Protein AF-A0A3C1WBR0-F1 (afdb_monomer_lite)

Foldseek 3Di:
DKDKDWDWDFDQDPPQVVVPVVLVVLCVVLVKDWDWDTDRRTITIIIMHPPVSVVSSVVD

Sequence (60 aa):
MFTICALYQFVRLDDFETFRTPLRELMVELEVKGTILLALEGLNGTISGSKASIDGVIQF

pLDDT: mean 97.66, std 1.61, range [87.94, 98.81]

Structure (mmCIF, N/CA/C/O backbone):
data_AF-A0A3C1WBR0-F1
#
_entry.id   AF-A0A3C1WBR0-F1
#
loop_
_atom_site.group_PDB
_atom_site.id
_atom_site.type_symbol
_atom_site.label_atom_id
_atom_site.label_alt_id
_atom_site.label_comp_id
_atom_site.label_asym_id
_atom_site.label_entity_id
_atom_site.label_seq_id
_atom_site.pdbx_PDB_ins_code
_atom_site.Cartn_x
_atom_site.Cartn_y
_atom_site.Cartn_z
_atom_site.occupancy
_atom_site.B_iso_or_equiv
_atom_site.auth_seq_id
_atom_site.auth_comp_id
_atom_site.auth_asym_id
_atom_site.auth_atom_id
_atom_site.pdbx_PDB_model_num
ATOM 1 N N . MET A 1 1 ? -14.172 0.205 14.942 1.00 87.94 1 MET A N 1
ATOM 2 C CA . MET A 1 1 ? -13.325 -1.008 14.975 1.00 87.94 1 MET A CA 1
ATOM 3 C C . MET A 1 1 ? -12.341 -0.915 13.822 1.00 87.94 1 MET A C 1
ATOM 5 O O . MET A 1 1 ? -12.766 -0.537 12.736 1.00 87.94 1 MET A O 1
ATOM 9 N N .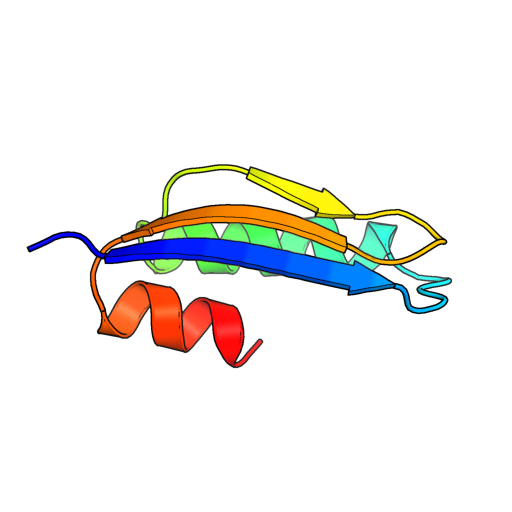 PHE A 1 2 ? -11.058 -1.183 14.059 1.00 94.94 2 PHE A N 1
ATOM 10 C CA . PHE A 1 2 ? -10.029 -1.135 13.018 1.00 94.94 2 PHE A CA 1
ATOM 11 C C . PHE A 1 2 ? -9.819 -2.525 12.414 1.00 94.94 2 PHE A C 1
ATOM 13 O O . PHE A 1 2 ? -9.825 -3.520 13.135 1.00 94.94 2 PHE A O 1
ATOM 20 N N . THR A 1 3 ? -9.661 -2.577 11.095 1.00 98.25 3 THR A N 1
ATOM 21 C CA . THR A 1 3 ? -9.265 -3.771 10.343 1.00 98.25 3 THR A CA 1
ATOM 22 C C . THR A 1 3 ? -7.771 -3.693 10.090 1.00 98.25 3 THR A C 1
ATOM 24 O O . THR A 1 3 ? -7.294 -2.655 9.641 1.00 98.25 3 THR A O 1
ATOM 27 N N . ILE A 1 4 ? -7.052 -4.781 10.357 1.00 98.31 4 ILE A N 1
ATOM 28 C CA . ILE A 1 4 ? -5.634 -4.928 10.025 1.00 98.31 4 ILE A CA 1
ATOM 29 C C . ILE A 1 4 ? -5.554 -5.907 8.855 1.00 98.31 4 ILE A C 1
ATOM 31 O O . ILE A 1 4 ? -6.055 -7.026 8.955 1.00 98.31 4 ILE A O 1
ATOM 35 N N . CYS A 1 5 ? -4.954 -5.480 7.751 1.00 98.31 5 CYS A N 1
ATOM 36 C CA . CYS A 1 5 ? -4.790 -6.278 6.545 1.00 98.31 5 CYS A CA 1
ATOM 37 C C . CYS A 1 5 ? -3.302 -6.518 6.300 1.00 98.31 5 CYS A C 1
ATOM 39 O O . CYS A 1 5 ? -2.537 -5.563 6.170 1.00 98.31 5 CYS A O 1
ATOM 41 N N . ALA A 1 6 ? -2.908 -7.788 6.241 1.00 98.44 6 ALA A N 1
ATOM 42 C CA . ALA A 1 6 ? -1.628 -8.209 5.690 1.00 98.44 6 ALA A CA 1
ATOM 43 C C . ALA A 1 6 ? -1.868 -8.721 4.265 1.00 98.44 6 ALA A C 1
ATOM 45 O O . ALA A 1 6 ? -2.779 -9.522 4.050 1.00 98.44 6 ALA A O 1
ATOM 46 N N . LEU A 1 7 ? -1.069 -8.255 3.308 1.00 97.50 7 LEU A N 1
ATOM 47 C CA . LEU A 1 7 ? -1.205 -8.595 1.895 1.00 97.50 7 LEU A CA 1
ATOM 48 C C . LEU A 1 7 ? 0.159 -8.837 1.253 1.00 97.50 7 LEU A C 1
ATOM 50 O O . LEU A 1 7 ? 1.162 -8.232 1.632 1.00 97.50 7 LEU A O 1
ATOM 54 N N . TYR A 1 8 ? 0.182 -9.718 0.262 1.00 97.81 8 TYR A N 1
ATOM 55 C CA . TYR A 1 8 ? 1.326 -9.926 -0.609 1.00 97.81 8 TYR A CA 1
ATOM 56 C C . TYR A 1 8 ? 0.848 -10.428 -1.966 1.00 97.81 8 TYR A C 1
ATOM 58 O O . TYR A 1 8 ? -0.174 -11.109 -2.061 1.00 97.81 8 TYR A O 1
ATOM 66 N N . GLN A 1 9 ? 1.615 -10.128 -3.005 1.00 97.25 9 GLN A N 1
ATOM 67 C CA . GLN A 1 9 ? 1.437 -10.733 -4.313 1.00 97.25 9 GLN A CA 1
ATOM 68 C C . GLN A 1 9 ? 2.780 -10.763 -5.031 1.00 97.25 9 GLN A C 1
ATOM 70 O O . GLN A 1 9 ? 3.407 -9.722 -5.207 1.00 97.25 9 GLN A O 1
ATOM 75 N N . PHE A 1 10 ? 3.197 -11.953 -5.462 1.00 98.06 10 PHE A N 1
ATOM 76 C CA . PHE A 1 10 ? 4.339 -12.109 -6.357 1.00 98.06 10 PHE A CA 1
ATOM 77 C C . PHE A 1 10 ? 3.856 -11.953 -7.795 1.00 98.06 10 PHE A C 1
ATOM 79 O O . PHE A 1 10 ? 3.091 -12.776 -8.298 1.00 98.06 10 PHE A O 1
ATOM 86 N N . VAL A 1 11 ? 4.267 -10.868 -8.438 1.00 96.88 11 VAL A N 1
ATOM 87 C CA . VAL A 1 11 ? 3.925 -10.539 -9.820 1.00 96.88 11 VAL A CA 1
ATOM 88 C C . VAL A 1 11 ? 4.993 -9.609 -10.366 1.00 96.88 11 VAL A C 1
ATOM 90 O O . VAL A 1 11 ? 5.467 -8.725 -9.661 1.00 96.88 11 VAL A O 1
ATOM 93 N N . ARG A 1 12 ? 5.372 -9.783 -11.631 1.00 97.12 12 ARG A N 1
ATOM 94 C CA . ARG A 1 12 ? 6.283 -8.837 -12.264 1.00 97.12 12 ARG A CA 1
ATOM 95 C C . ARG A 1 12 ? 5.587 -7.481 -12.407 1.00 97.12 12 ARG A C 1
ATOM 97 O O . ARG A 1 12 ? 4.580 -7.389 -13.104 1.00 97.12 12 ARG A O 1
ATOM 104 N N . LEU A 1 13 ? 6.124 -6.462 -11.746 1.00 96.50 13 LEU A N 1
ATOM 105 C CA . LEU A 1 13 ? 5.575 -5.109 -11.704 1.00 96.50 13 LEU A CA 1
ATOM 106 C C . LEU A 1 13 ? 6.632 -4.128 -12.230 1.00 96.50 13 LEU A C 1
ATOM 108 O O . LEU A 1 13 ? 7.338 -3.492 -11.454 1.00 96.50 13 LEU A O 1
ATOM 112 N N . ASP A 1 14 ? 6.793 -4.055 -13.555 1.00 96.75 14 ASP A N 1
ATOM 113 C CA . ASP A 1 14 ? 7.879 -3.281 -14.183 1.00 96.75 14 ASP A CA 1
ATOM 114 C C . ASP A 1 14 ? 7.805 -1.775 -13.844 1.00 96.75 14 ASP A C 1
ATOM 116 O O . ASP A 1 14 ? 8.832 -1.161 -13.568 1.00 96.75 14 ASP A O 1
ATOM 120 N N . ASP A 1 15 ? 6.597 -1.209 -13.738 1.00 95.06 15 ASP A N 1
ATOM 121 C CA . ASP A 1 15 ? 6.372 0.214 -13.438 1.00 95.06 15 ASP A CA 1
ATOM 122 C C . ASP A 1 15 ? 6.075 0.494 -11.951 1.00 95.06 15 ASP A C 1
ATOM 124 O O . ASP A 1 15 ? 5.418 1.487 -11.626 1.00 95.06 15 ASP A O 1
ATOM 128 N N . PHE A 1 16 ? 6.527 -0.368 -11.025 1.00 96.88 16 PHE A N 1
ATOM 129 C CA . PHE A 1 16 ? 6.178 -0.306 -9.591 1.00 96.88 16 PHE A CA 1
ATOM 130 C C . PHE A 1 16 ? 6.390 1.079 -8.944 1.00 96.88 16 PHE A C 1
ATOM 132 O O . PHE A 1 16 ? 5.632 1.480 -8.060 1.00 96.88 16 PHE A O 1
ATOM 139 N N . GLU A 1 17 ? 7.393 1.837 -9.395 1.00 97.50 17 GLU A N 1
ATOM 140 C CA . GLU A 1 17 ? 7.689 3.183 -8.891 1.00 97.50 17 GLU A CA 1
ATOM 141 C C . GLU A 1 17 ? 6.560 4.182 -9.176 1.00 97.50 17 GLU A C 1
ATOM 143 O O . GLU A 1 17 ? 6.283 5.054 -8.348 1.00 97.50 17 GLU A O 1
ATOM 148 N N . THR A 1 18 ? 5.866 4.028 -10.308 1.00 97.38 18 THR A N 1
ATOM 149 C CA . THR A 1 18 ? 4.778 4.926 -10.724 1.00 97.38 18 THR A CA 1
ATOM 150 C C . THR A 1 18 ? 3.543 4.787 -9.832 1.00 97.38 18 THR A C 1
ATOM 152 O O . THR A 1 18 ? 2.825 5.762 -9.618 1.00 97.38 18 THR A O 1
ATOM 155 N N . PHE A 1 19 ? 3.342 3.615 -9.219 1.00 96.25 19 PHE A N 1
ATOM 156 C CA . PHE A 1 19 ? 2.241 3.351 -8.290 1.00 96.25 19 PHE A CA 1
ATOM 157 C C . PHE A 1 19 ? 2.462 3.958 -6.900 1.00 96.25 19 PHE A C 1
ATOM 159 O O . PHE A 1 19 ? 1.501 4.138 -6.151 1.00 96.25 19 PHE A O 1
ATOM 166 N N . ARG A 1 20 ? 3.705 4.299 -6.529 1.00 96.50 20 ARG A N 1
ATOM 167 C CA . ARG A 1 20 ? 4.034 4.745 -5.165 1.00 96.50 20 ARG A CA 1
ATOM 168 C C . ARG A 1 20 ? 3.243 5.984 -4.748 1.00 96.50 20 ARG A C 1
ATOM 170 O O . ARG A 1 20 ? 2.688 6.001 -3.653 1.00 96.50 20 ARG A O 1
ATOM 177 N N . THR A 1 21 ? 3.230 7.020 -5.582 1.00 98.00 21 THR A N 1
ATOM 178 C CA . THR A 1 21 ? 2.533 8.282 -5.290 1.00 98.00 21 THR A CA 1
ATOM 179 C C . THR A 1 21 ? 1.012 8.111 -5.226 1.00 98.00 21 THR A C 1
ATOM 181 O O . THR A 1 21 ? 0.465 8.416 -4.167 1.00 98.00 21 THR A O 1
ATOM 184 N N . PRO A 1 22 ? 0.321 7.570 -6.252 1.00 98.12 22 PRO A N 1
ATOM 185 C CA . PRO A 1 22 ? -1.137 7.445 -6.209 1.00 98.12 22 PRO A CA 1
ATOM 186 C C . PRO A 1 22 ? -1.618 6.526 -5.078 1.00 98.12 22 PRO A C 1
ATOM 188 O O . PRO A 1 22 ? -2.576 6.860 -4.385 1.00 98.12 22 PRO A O 1
ATOM 191 N N . LEU A 1 23 ? -0.911 5.423 -4.800 1.00 97.81 23 LEU A N 1
ATOM 192 C CA . LEU A 1 23 ? -1.253 4.545 -3.678 1.00 97.81 23 LEU A CA 1
ATOM 193 C C . LEU A 1 23 ? -1.066 5.253 -2.327 1.00 97.81 23 LEU A C 1
ATOM 195 O O . LEU A 1 23 ? -1.892 5.122 -1.424 1.00 97.81 23 LEU A O 1
ATOM 199 N N . ARG A 1 24 ? 0.010 6.037 -2.177 1.00 98.31 24 ARG A N 1
ATOM 200 C CA . ARG A 1 24 ? 0.274 6.824 -0.964 1.00 98.31 24 ARG A CA 1
ATOM 201 C C . ARG A 1 24 ? -0.802 7.882 -0.741 1.00 98.31 24 ARG A C 1
ATOM 203 O O . ARG A 1 24 ? -1.220 8.051 0.403 1.00 98.31 24 ARG A O 1
ATOM 210 N N . GLU A 1 25 ? -1.203 8.594 -1.789 1.00 98.69 25 GLU A N 1
ATOM 211 C CA . GLU A 1 25 ? -2.245 9.624 -1.740 1.00 98.69 25 GLU A CA 1
ATOM 212 C C . GLU A 1 25 ? -3.594 9.015 -1.358 1.00 98.69 25 GLU A C 1
ATOM 214 O O . GLU A 1 25 ? -4.199 9.474 -0.390 1.00 98.69 25 GLU A O 1
ATOM 219 N N . LEU A 1 26 ? -3.983 7.905 -1.993 1.00 98.62 26 LEU A N 1
ATOM 220 C CA . LEU A 1 26 ? -5.191 7.158 -1.640 1.00 98.62 26 LEU A CA 1
ATOM 221 C C . LEU A 1 26 ? -5.183 6.713 -0.170 1.00 98.62 26 LEU A C 1
ATOM 223 O O . LEU A 1 26 ? -6.159 6.900 0.552 1.00 98.62 26 LEU A O 1
ATOM 227 N N . MET A 1 27 ? -4.071 6.144 0.309 1.00 98.56 27 MET A N 1
ATOM 228 C CA . MET A 1 27 ? -3.954 5.735 1.712 1.00 98.56 27 MET A CA 1
ATOM 229 C C . MET A 1 27 ? -4.073 6.924 2.676 1.00 98.56 27 MET A C 1
ATOM 231 O O . MET A 1 27 ? -4.618 6.766 3.765 1.00 98.56 27 MET A O 1
ATOM 235 N N . VAL A 1 28 ? -3.563 8.106 2.307 1.00 98.62 28 VAL A N 1
ATOM 236 C CA . VAL A 1 28 ? -3.705 9.327 3.118 1.00 98.62 28 VAL A CA 1
A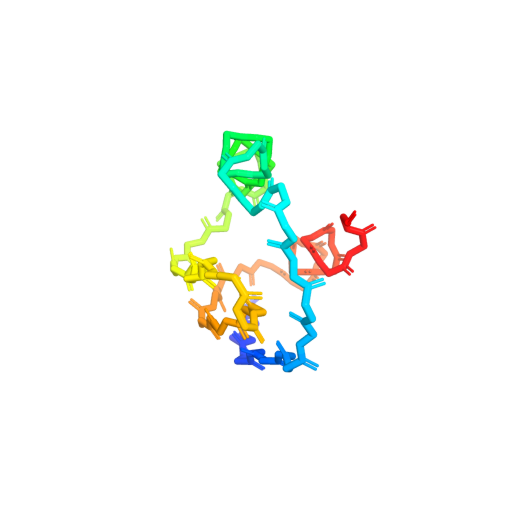TOM 237 C C . VAL A 1 28 ? -5.152 9.804 3.132 1.00 98.62 28 VAL A C 1
ATOM 239 O O . VAL A 1 28 ? -5.662 10.093 4.212 1.00 98.62 28 VAL A O 1
ATOM 242 N N . GLU A 1 29 ? -5.804 9.847 1.971 1.00 98.69 29 GLU A N 1
ATOM 243 C CA . GLU A 1 29 ? -7.202 10.256 1.820 1.00 98.69 29 GLU A CA 1
ATOM 244 C C . GLU A 1 29 ? -8.152 9.349 2.612 1.00 98.69 29 GLU A C 1
ATOM 246 O O . GLU A 1 29 ? -9.036 9.832 3.314 1.00 98.69 29 GLU A O 1
ATOM 251 N N . LEU A 1 30 ? -7.923 8.034 2.578 1.00 98.62 30 LEU A N 1
ATOM 252 C CA . LEU A 1 30 ? -8.728 7.042 3.299 1.00 98.62 30 LEU A CA 1
ATOM 253 C C . LEU A 1 30 ? -8.348 6.888 4.784 1.00 98.62 30 LEU A C 1
ATOM 255 O O . LEU A 1 30 ? -8.856 5.984 5.457 1.00 98.62 30 LEU A O 1
ATOM 259 N N . GLU A 1 31 ? -7.443 7.735 5.286 1.00 98.50 31 GLU A N 1
ATOM 260 C CA . GLU A 1 31 ? -6.885 7.708 6.645 1.00 98.50 31 GLU A CA 1
ATOM 261 C C . GLU A 1 31 ? -6.245 6.360 7.044 1.00 98.50 31 GLU A C 1
ATOM 263 O O . GLU A 1 31 ? -6.163 6.002 8.224 1.00 98.50 31 GLU A O 1
ATOM 268 N N . VAL A 1 32 ? -5.740 5.607 6.066 1.00 98.69 32 VAL A N 1
ATOM 269 C CA . VAL A 1 32 ? -5.076 4.316 6.269 1.00 98.69 32 VAL A CA 1
ATOM 270 C C . VAL A 1 32 ? -3.652 4.519 6.786 1.00 98.69 32 VAL A C 1
ATOM 272 O O . VAL A 1 32 ? -2.888 5.371 6.322 1.00 98.69 32 VAL A O 1
ATOM 275 N N . LYS A 1 33 ? -3.267 3.702 7.769 1.00 98.56 33 LYS A N 1
ATOM 276 C CA . LYS A 1 33 ? -1.912 3.654 8.336 1.00 98.56 33 LYS A CA 1
ATOM 277 C C . LYS A 1 33 ? -1.225 2.345 7.972 1.00 98.56 33 LYS A C 1
ATOM 279 O O . LYS A 1 33 ? -1.887 1.349 7.710 1.00 98.56 33 LYS A O 1
ATOM 284 N N . GLY A 1 34 ? 0.103 2.337 8.021 1.00 98.31 34 GLY A N 1
ATOM 285 C CA . GLY A 1 34 ? 0.928 1.170 7.711 1.00 98.31 34 GLY A CA 1
ATOM 286 C C . GLY A 1 34 ? 1.777 1.382 6.465 1.00 98.31 34 GLY A C 1
ATOM 287 O O . GLY A 1 34 ? 1.981 2.519 6.034 1.00 98.31 34 GLY A O 1
ATOM 288 N N . THR A 1 35 ? 2.275 0.282 5.911 1.00 98.44 35 THR A N 1
ATOM 289 C CA . THR A 1 35 ? 3.276 0.303 4.841 1.00 98.44 35 THR A CA 1
ATOM 290 C C . THR A 1 35 ? 2.951 -0.750 3.795 1.00 98.44 35 THR A C 1
ATOM 292 O O . THR A 1 35 ? 2.663 -1.898 4.135 1.00 98.44 35 THR A O 1
ATOM 295 N N . ILE A 1 36 ? 3.061 -0.358 2.528 1.00 98.38 36 ILE A N 1
ATOM 296 C CA . ILE A 1 36 ? 3.109 -1.260 1.379 1.00 98.38 36 ILE A CA 1
ATOM 297 C C . ILE A 1 36 ? 4.476 -1.070 0.722 1.00 98.38 36 ILE A C 1
ATOM 299 O O . ILE A 1 36 ? 4.885 0.051 0.419 1.00 98.38 36 ILE A O 1
ATOM 303 N N . LEU A 1 37 ? 5.195 -2.171 0.561 1.00 98.19 37 LEU A N 1
ATOM 304 C CA . LEU A 1 37 ? 6.429 -2.288 -0.195 1.00 98.19 37 LEU A CA 1
ATOM 305 C C . LEU A 1 37 ? 6.068 -2.667 -1.627 1.00 98.19 37 LEU A C 1
ATOM 307 O O . LEU A 1 37 ? 5.317 -3.616 -1.849 1.00 98.19 37 LEU A O 1
ATOM 311 N N . LEU A 1 38 ? 6.619 -1.920 -2.576 1.00 98.19 38 LEU A N 1
ATOM 312 C CA . LEU A 1 38 ? 6.503 -2.169 -4.005 1.00 98.19 38 LEU A CA 1
ATOM 313 C C . LEU A 1 38 ? 7.896 -2.492 -4.537 1.00 98.19 38 LEU A C 1
ATOM 315 O O . LEU A 1 38 ? 8.858 -1.794 -4.208 1.00 98.19 38 LEU A O 1
ATOM 319 N N . ALA A 1 39 ? 7.998 -3.5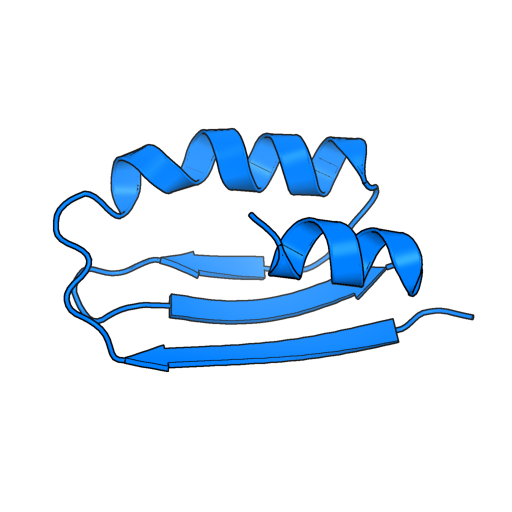44 -5.335 1.00 97.81 39 ALA A N 1
ATOM 320 C CA . ALA A 1 39 ? 9.231 -3.983 -5.964 1.00 97.81 39 ALA A CA 1
ATOM 321 C C . ALA A 1 39 ? 8.927 -4.593 -7.335 1.00 97.81 39 ALA A C 1
ATOM 323 O O . ALA A 1 39 ? 7.789 -4.945 -7.637 1.00 97.81 39 ALA A O 1
ATOM 324 N N . LEU A 1 40 ? 9.966 -4.793 -8.145 1.00 98.25 40 LEU A N 1
ATOM 325 C CA . LEU A 1 40 ? 9.837 -5.447 -9.449 1.00 98.25 40 LEU A CA 1
ATOM 326 C C . LEU A 1 40 ? 9.190 -6.843 -9.360 1.00 98.25 40 LEU A C 1
ATOM 328 O O . LEU A 1 40 ? 8.510 -7.266 -10.290 1.00 98.25 40 LEU A O 1
ATOM 332 N N . GLU A 1 41 ? 9.402 -7.562 -8.254 1.00 98.00 41 GLU A N 1
ATOM 333 C CA . GLU A 1 41 ? 8.843 -8.901 -8.011 1.00 98.00 41 GLU A CA 1
ATOM 334 C C . GLU A 1 41 ? 7.416 -8.901 -7.437 1.00 98.00 41 GLU A C 1
ATOM 336 O O . GLU A 1 41 ? 6.827 -9.973 -7.265 1.00 98.00 41 GLU A O 1
ATOM 341 N N . GLY A 1 42 ? 6.851 -7.721 -7.159 1.00 97.81 42 GLY A N 1
ATOM 342 C CA . GLY A 1 42 ? 5.468 -7.553 -6.730 1.00 97.81 42 GLY A CA 1
ATOM 343 C C . GLY A 1 42 ? 5.327 -6.637 -5.519 1.00 97.81 42 GLY A C 1
ATOM 344 O O . GLY A 1 42 ? 5.946 -5.574 -5.445 1.00 97.81 42 GLY A O 1
ATOM 345 N N . LEU A 1 43 ? 4.477 -7.031 -4.569 1.00 97.75 43 LEU A N 1
ATOM 346 C CA . LEU A 1 43 ? 4.168 -6.220 -3.392 1.00 97.75 43 LEU A CA 1
ATOM 347 C C . LEU A 1 43 ? 4.044 -7.038 -2.108 1.00 97.75 43 LEU A C 1
ATOM 349 O O . LEU A 1 43 ? 3.692 -8.220 -2.119 1.00 97.75 43 LEU A O 1
ATOM 353 N N . ASN A 1 44 ? 4.280 -6.369 -0.984 1.00 98.44 44 ASN A N 1
ATOM 354 C CA . ASN A 1 44 ? 4.035 -6.883 0.360 1.00 98.44 44 ASN A CA 1
ATOM 355 C C . ASN A 1 44 ? 3.642 -5.725 1.279 1.00 98.44 44 ASN A C 1
ATOM 357 O O . ASN A 1 44 ? 4.194 -4.637 1.156 1.00 98.44 44 ASN A O 1
ATOM 361 N N . GLY A 1 45 ? 2.7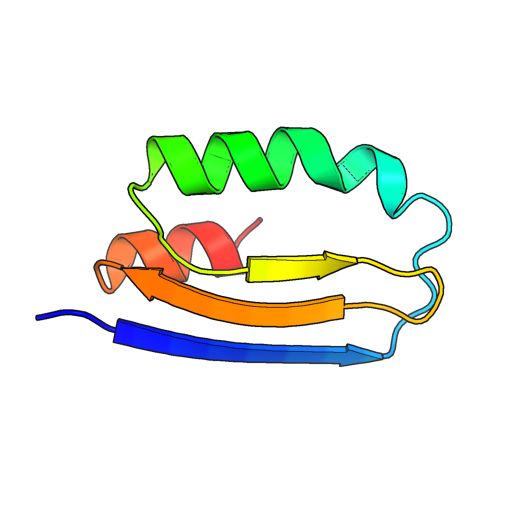14 -5.915 2.209 1.00 98.19 45 GLY A N 1
ATOM 362 C CA . GLY A 1 45 ? 2.342 -4.836 3.109 1.00 98.19 45 GLY A CA 1
ATOM 363 C C . GLY A 1 45 ? 1.524 -5.260 4.310 1.00 98.19 45 GLY A C 1
ATOM 364 O O . GLY A 1 45 ? 0.926 -6.334 4.364 1.00 98.19 45 GLY A O 1
ATOM 365 N N . T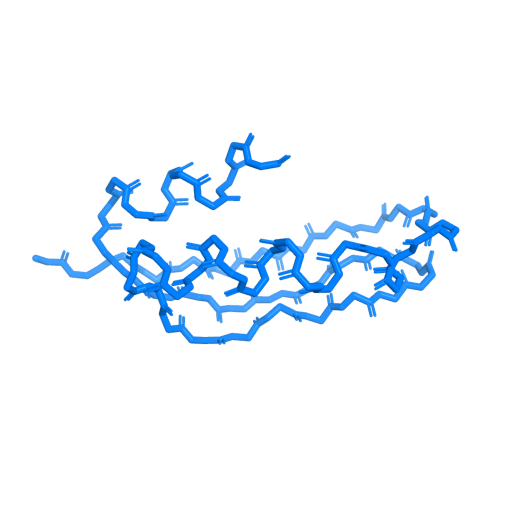HR A 1 46 ? 1.485 -4.366 5.291 1.00 98.62 46 THR A N 1
ATOM 366 C CA . THR A 1 46 ? 0.537 -4.420 6.402 1.00 98.62 46 THR A CA 1
ATOM 367 C C . THR A 1 46 ? -0.034 -3.030 6.620 1.00 98.62 46 THR A C 1
ATOM 369 O O . THR A 1 46 ? 0.711 -2.073 6.849 1.00 98.62 46 THR A O 1
ATOM 372 N N . ILE A 1 47 ? -1.357 -2.925 6.544 1.00 98.69 47 ILE A N 1
ATOM 373 C CA . ILE A 1 47 ? -2.100 -1.670 6.656 1.00 98.69 47 ILE A CA 1
ATOM 374 C C . ILE A 1 47 ? -3.269 -1.807 7.635 1.00 98.69 47 ILE A C 1
ATOM 376 O O . ILE A 1 47 ? -3.764 -2.904 7.891 1.00 98.69 47 ILE A O 1
ATOM 380 N N . SER A 1 48 ? -3.701 -0.689 8.211 1.00 98.81 48 SER A N 1
ATOM 381 C CA . SER A 1 48 ? -4.784 -0.622 9.187 1.00 98.81 48 SER A CA 1
ATOM 382 C C . SER A 1 48 ? -5.671 0.596 8.947 1.00 98.81 48 SER A C 1
ATOM 384 O O . SER A 1 48 ? -5.177 1.681 8.634 1.00 98.81 48 SER A O 1
ATOM 386 N N . GLY A 1 49 ? -6.981 0.418 9.101 1.00 98.56 49 GLY A N 1
ATOM 387 C CA . GLY A 1 49 ? -7.984 1.455 8.870 1.00 98.56 49 GLY A CA 1
ATOM 388 C C . GLY A 1 49 ? -9.397 0.975 9.192 1.00 98.56 49 GLY A C 1
ATOM 389 O O . GLY A 1 49 ? -9.592 -0.108 9.752 1.00 98.56 49 GLY A O 1
ATOM 390 N N . SER A 1 50 ? -10.409 1.774 8.850 1.00 98.56 50 SER A N 1
ATOM 391 C CA . SER A 1 50 ? -11.795 1.289 8.860 1.00 98.56 50 SER A CA 1
ATOM 392 C C . SER A 1 50 ? -11.968 0.163 7.826 1.00 98.56 50 SER A C 1
ATOM 394 O O . SER A 1 50 ? -11.187 0.068 6.881 1.00 98.56 50 SER A O 1
ATOM 396 N N . LYS A 1 51 ? -12.996 -0.688 7.965 1.00 98.19 51 LYS A N 1
ATOM 397 C CA . LYS A 1 51 ? -13.277 -1.739 6.967 1.00 98.19 51 LYS A CA 1
ATOM 398 C C . LYS A 1 51 ? -13.435 -1.149 5.558 1.00 98.19 51 LYS A C 1
ATOM 400 O O . LYS A 1 51 ? -12.828 -1.660 4.628 1.00 98.19 51 LYS A O 1
ATOM 405 N N . ALA A 1 52 ? -14.175 -0.045 5.437 1.00 98.38 52 ALA A N 1
ATOM 406 C CA . ALA A 1 52 ? -14.384 0.652 4.170 1.00 98.38 52 ALA A CA 1
ATOM 407 C C . ALA A 1 52 ? -13.083 1.250 3.608 1.00 98.38 52 ALA A C 1
ATOM 409 O O . ALA A 1 52 ? -12.830 1.142 2.415 1.00 98.38 52 ALA A O 1
ATOM 410 N N . SER A 1 53 ? -12.229 1.821 4.465 1.00 98.50 53 SER A N 1
ATOM 411 C CA . SER A 1 53 ? -10.921 2.349 4.056 1.00 98.50 53 SER A CA 1
ATOM 412 C C . SER A 1 53 ? -10.002 1.244 3.530 1.00 98.50 53 SER A C 1
ATOM 414 O O . SER A 1 53 ? -9.349 1.423 2.509 1.00 98.50 53 SER A O 1
ATOM 416 N N . ILE A 1 54 ? -9.954 0.090 4.209 1.00 98.56 54 ILE A N 1
ATOM 417 C CA . ILE A 1 54 ? -9.175 -1.066 3.744 1.00 98.56 54 ILE A CA 1
ATOM 418 C C . ILE A 1 54 ? -9.725 -1.582 2.414 1.00 98.56 54 ILE A C 1
ATOM 420 O O . ILE A 1 54 ? -8.945 -1.803 1.494 1.00 98.56 54 ILE A O 1
ATOM 424 N N . ASP A 1 55 ? -11.046 -1.717 2.284 1.00 98.19 55 ASP A N 1
ATOM 425 C CA . ASP A 1 55 ? -11.670 -2.153 1.031 1.00 98.19 55 ASP A CA 1
ATOM 426 C C . ASP A 1 55 ? -11.355 -1.193 -0.127 1.00 98.19 55 ASP A C 1
ATOM 428 O O . ASP A 1 55 ? -11.076 -1.653 -1.230 1.00 98.19 55 ASP A O 1
ATOM 432 N N . GLY A 1 56 ? -11.319 0.119 0.131 1.00 98.25 56 GLY A N 1
ATOM 433 C CA . GLY A 1 56 ? -10.918 1.124 -0.855 1.00 98.25 56 GLY A CA 1
ATOM 434 C C . GLY A 1 56 ? -9.471 0.965 -1.331 1.00 98.25 56 GLY A C 1
ATOM 435 O O . GLY A 1 56 ? -9.217 1.065 -2.525 1.00 98.25 56 GLY A O 1
ATOM 436 N N . VAL A 1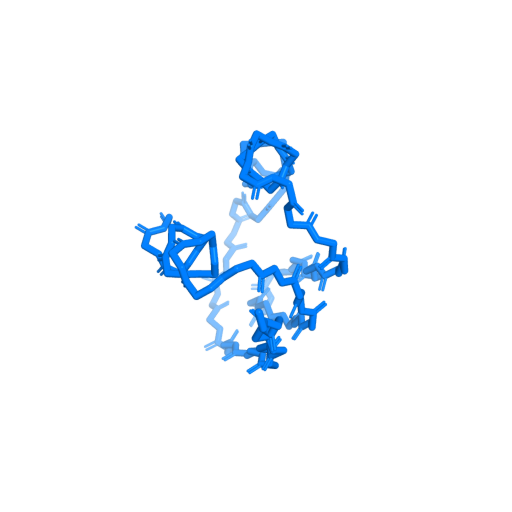 57 ? -8.530 0.645 -0.433 1.00 97.94 57 VAL A N 1
ATOM 437 C CA . VAL A 1 57 ? -7.131 0.372 -0.823 1.00 97.94 57 VAL A CA 1
ATOM 438 C C . VAL A 1 57 ? -6.999 -0.938 -1.605 1.00 97.94 57 VAL A C 1
ATOM 440 O O . VAL A 1 57 ? -6.187 -1.013 -2.516 1.00 97.94 57 VAL A O 1
ATOM 443 N N . ILE A 1 58 ? -7.789 -1.968 -1.283 1.00 96.69 58 ILE A N 1
ATOM 444 C CA . ILE A 1 58 ? -7.754 -3.266 -1.985 1.00 96.69 58 ILE A CA 1
ATOM 445 C C . ILE A 1 58 ? -8.361 -3.191 -3.400 1.00 96.69 58 ILE A C 1
ATOM 447 O O . ILE A 1 58 ? -8.086 -4.058 -4.225 1.00 96.69 58 ILE A O 1
ATOM 451 N N . GLN A 1 59 ? -9.185 -2.180 -3.687 1.00 96.44 59 GLN A N 1
ATOM 452 C CA . GLN A 1 59 ? -9.809 -1.968 -5.001 1.00 96.44 59 GLN A CA 1
ATOM 453 C C . GLN A 1 59 ? -8.990 -1.094 -5.963 1.00 96.44 59 GLN A C 1
ATOM 455 O O . GLN A 1 59 ? -9.395 -0.958 -7.118 1.00 96.44 59 GLN A O 1
ATOM 460 N N . PHE A 1 60 ? -7.900 -0.488 -5.489 1.00 93.75 60 PHE A N 1
ATOM 461 C CA . PHE A 1 60 ? -6.959 0.282 -6.305 1.00 93.75 60 PHE A CA 1
ATOM 462 C C . PHE A 1 60 ? -6.198 -0.619 -7.283 1.00 93.75 60 PHE A C 1
ATOM 464 O O . PHE A 1 60 ? -6.100 -0.231 -8.469 1.00 93.75 60 PHE A O 1
#

Radius of gyration: 11.24 Å; chains: 1; bounding box: 24×22×29 Å

Secondary structure (DSSP, 8-state):
--EEEEEEEE---TTHHHHHHHHHHHHHHTT-EEEEEEETTEEEEEEEE-HHHHHHHHT-